Protein AF-A0A2E8IWD9-F1 (afdb_monomer_lite)

p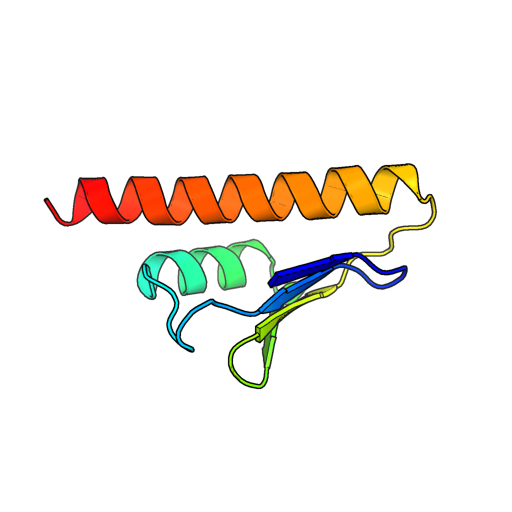LDDT: mean 81.93, std 6.93, range [53.88, 89.19]

Structure (mmCIF, N/CA/C/O backbone):
data_AF-A0A2E8IWD9-F1
#
_entry.id   AF-A0A2E8IWD9-F1
#
loop_
_atom_site.group_PDB
_atom_site.id
_atom_site.type_symbol
_atom_site.label_atom_id
_atom_site.label_alt_id
_atom_site.label_comp_id
_atom_site.label_asym_id
_atom_site.label_entity_id
_atom_site.label_seq_id
_atom_site.pdbx_PDB_ins_code
_atom_site.Cartn_x
_atom_site.Cartn_y
_atom_site.Cartn_z
_atom_site.occupancy
_atom_site.B_iso_or_equiv
_atom_site.auth_seq_id
_atom_site.auth_comp_id
_atom_site.auth_asym_id
_atom_site.auth_atom_id
_atom_site.pdbx_PDB_model_num
ATOM 1 N N . LYS A 1 1 ? 7.994 -1.513 5.694 1.00 77.56 1 LYS A N 1
ATOM 2 C CA . LYS A 1 1 ? 8.962 -1.549 4.564 1.00 77.56 1 LYS A CA 1
ATOM 3 C C . LYS A 1 1 ? 8.187 -1.547 3.251 1.00 77.56 1 LYS A C 1
ATOM 5 O O . LYS A 1 1 ? 7.192 -2.250 3.175 1.00 77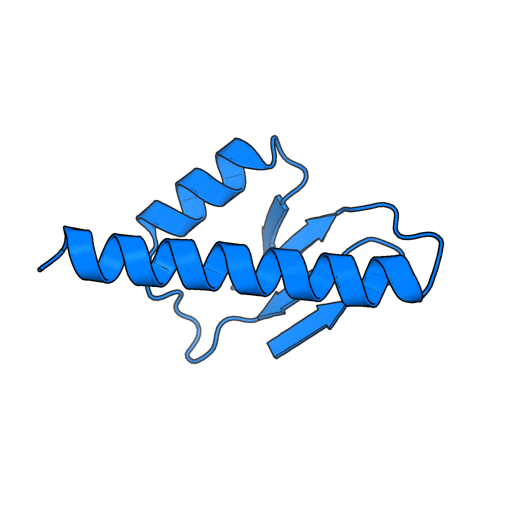.56 1 LYS A O 1
ATOM 10 N N . LEU A 1 2 ? 8.610 -0.770 2.255 1.00 80.31 2 LEU A N 1
ATOM 11 C CA . LEU A 1 2 ? 7.979 -0.690 0.932 1.00 80.31 2 LEU A CA 1
ATOM 12 C C . LEU A 1 2 ? 9.007 -1.101 -0.125 1.00 80.31 2 LEU A C 1
ATOM 14 O O . LEU A 1 2 ? 10.121 -0.587 -0.114 1.00 80.31 2 LEU A O 1
ATOM 18 N N . ASP A 1 3 ? 8.626 -2.016 -1.007 1.00 82.62 3 ASP A N 1
ATOM 19 C CA . ASP A 1 3 ? 9.432 -2.488 -2.131 1.00 82.62 3 ASP A CA 1
ATOM 20 C C . ASP A 1 3 ? 8.650 -2.285 -3.432 1.00 82.62 3 ASP A C 1
ATOM 22 O O . ASP A 1 3 ? 7.489 -2.683 -3.516 1.00 82.62 3 ASP A O 1
ATOM 26 N N . GLY A 1 4 ? 9.244 -1.619 -4.424 1.00 81.00 4 GLY A N 1
ATOM 27 C CA . GLY A 1 4 ? 8.606 -1.318 -5.707 1.00 81.00 4 GLY A CA 1
ATOM 28 C C . GLY A 1 4 ? 9.344 -1.981 -6.866 1.00 81.00 4 GLY A C 1
ATOM 29 O O . GLY A 1 4 ? 10.447 -1.570 -7.220 1.00 81.00 4 GLY A O 1
ATOM 30 N N . GLY A 1 5 ? 8.725 -2.981 -7.491 1.00 77.94 5 GLY A N 1
ATOM 31 C CA . GLY A 1 5 ? 9.297 -3.785 -8.568 1.00 77.94 5 GLY A CA 1
ATOM 32 C C . GLY A 1 5 ? 8.551 -3.669 -9.907 1.00 77.94 5 GLY A C 1
ATOM 33 O O . GLY A 1 5 ? 7.522 -3.012 -10.014 1.00 77.94 5 GLY A O 1
ATOM 34 N N . PRO A 1 6 ? 9.038 -4.333 -10.972 1.00 77.56 6 PRO A N 1
ATOM 35 C CA . PRO A 1 6 ? 8.410 -4.309 -12.302 1.00 77.56 6 PRO A CA 1
ATOM 36 C C . PRO A 1 6 ? 6.945 -4.766 -12.332 1.00 77.56 6 PRO A C 1
ATOM 38 O O . PRO A 1 6 ? 6.197 -4.358 -13.212 1.00 77.56 6 PRO A O 1
ATOM 41 N N . ARG A 1 7 ? 6.545 -5.612 -11.375 1.00 81.31 7 ARG A N 1
ATOM 42 C CA . ARG A 1 7 ? 5.197 -6.194 -11.281 1.00 81.31 7 ARG A CA 1
ATOM 43 C C . ARG A 1 7 ? 4.314 -5.513 -10.224 1.00 81.31 7 ARG A C 1
ATOM 45 O O . ARG A 1 7 ? 3.277 -6.066 -9.859 1.00 81.31 7 ARG A O 1
ATOM 52 N N . GLY A 1 8 ? 4.733 -4.353 -9.714 1.00 85.75 8 GLY A N 1
ATOM 53 C CA . GLY A 1 8 ? 4.006 -3.551 -8.729 1.00 85.75 8 GLY A CA 1
ATOM 54 C C . GLY A 1 8 ? 4.784 -3.366 -7.427 1.00 85.75 8 GLY A C 1
ATOM 55 O O . GLY A 1 8 ? 6.011 -3.405 -7.434 1.00 85.75 8 GLY A O 1
ATOM 56 N N . ALA A 1 9 ? 4.092 -3.161 -6.306 1.00 88.50 9 ALA A N 1
ATOM 57 C CA . ALA A 1 9 ? 4.721 -2.901 -5.010 1.00 88.50 9 ALA A CA 1
ATOM 58 C C . ALA A 1 9 ? 4.283 -3.879 -3.925 1.00 88.50 9 ALA A C 1
ATOM 60 O O . ALA A 1 9 ? 3.155 -4.362 -3.910 1.00 88.50 9 ALA A O 1
ATOM 61 N N . THR A 1 10 ? 5.186 -4.135 -2.986 1.00 87.31 10 THR A N 1
ATOM 62 C CA . THR A 1 10 ? 4.915 -4.900 -1.774 1.00 87.31 10 THR A CA 1
ATOM 63 C C . THR A 1 10 ? 5.180 -4.036 -0.554 1.00 87.31 10 THR A C 1
ATOM 65 O O . THR A 1 10 ? 6.252 -3.450 -0.408 1.00 87.31 10 THR A O 1
ATOM 68 N N . ILE A 1 11 ? 4.207 -3.977 0.346 1.00 86.25 11 ILE A N 1
ATOM 69 C CA . ILE A 1 11 ? 4.288 -3.242 1.601 1.00 86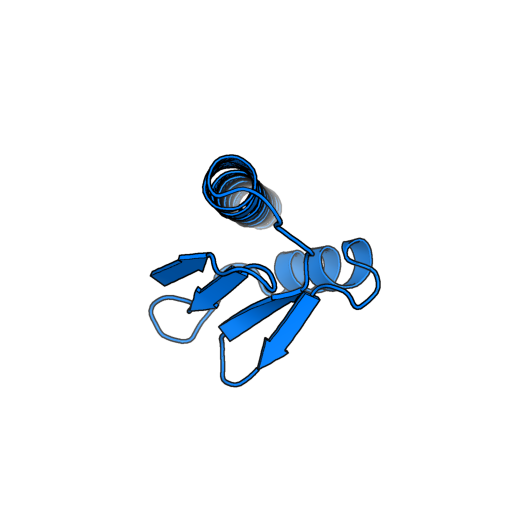.25 11 ILE A CA 1
ATOM 70 C C . ILE A 1 11 ? 4.254 -4.244 2.733 1.00 86.25 11 ILE A C 1
ATOM 72 O O . ILE A 1 11 ? 3.290 -4.976 2.910 1.00 86.25 11 ILE A O 1
ATOM 76 N N . GLN A 1 12 ? 5.327 -4.269 3.505 1.00 85.62 12 GLN A N 1
ATOM 77 C CA . GLN A 1 12 ? 5.407 -4.999 4.754 1.00 85.62 12 GLN A CA 1
ATOM 78 C C . GLN A 1 12 ? 5.053 -4.060 5.900 1.00 85.62 12 GLN A C 1
ATOM 80 O O . GLN A 1 12 ? 5.723 -3.036 6.095 1.00 85.62 12 GLN A O 1
ATOM 85 N N . PHE A 1 13 ? 4.014 -4.422 6.646 1.00 83.00 13 PHE A N 1
ATOM 86 C CA . PHE A 1 13 ? 3.577 -3.682 7.821 1.00 83.00 13 PHE A CA 1
ATOM 87 C C . PHE A 1 13 ? 4.614 -3.790 8.945 1.00 83.00 13 PHE A C 1
ATOM 89 O O . PHE A 1 13 ? 5.317 -4.795 9.072 1.00 83.00 13 PHE A O 1
ATOM 96 N N . HIS A 1 14 ? 4.769 -2.715 9.712 1.00 72.38 14 HIS A N 1
ATOM 97 C CA . HIS A 1 14 ? 5.665 -2.676 10.865 1.00 72.38 14 HIS A CA 1
ATOM 98 C C . HIS A 1 14 ? 4.914 -3.240 12.085 1.00 72.38 14 HIS A C 1
ATOM 100 O O . HIS A 1 14 ? 3.718 -3.006 12.199 1.00 72.38 14 HIS A O 1
ATOM 106 N N . ASN A 1 15 ? 5.574 -4.016 12.956 1.00 65.94 15 ASN A N 1
ATOM 107 C CA . ASN A 1 15 ? 4.937 -4.756 14.068 1.00 65.94 15 ASN A CA 1
ATOM 108 C C . ASN A 1 15 ? 3.871 -5.794 13.667 1.00 65.94 15 ASN A C 1
ATOM 110 O O . ASN A 1 15 ? 2.977 -6.093 14.455 1.00 65.94 15 ASN A O 1
ATOM 114 N N . GLU A 1 16 ? 3.934 -6.325 12.439 1.00 64.31 16 GLU A N 1
ATOM 115 C CA . GLU A 1 16 ? 3.006 -7.351 11.917 1.00 64.31 16 GLU A CA 1
ATOM 116 C C . GLU A 1 16 ? 1.520 -6.949 11.926 1.00 64.31 16 GLU A C 1
ATOM 118 O O . GLU A 1 16 ? 0.664 -7.750 11.552 1.00 64.31 16 GLU A O 1
ATOM 123 N N . LYS A 1 17 ? 1.209 -5.700 12.287 1.00 66.12 17 LYS A N 1
ATOM 124 C CA . LYS A 1 17 ? -0.140 -5.154 12.375 1.00 66.12 17 LYS A CA 1
ATOM 125 C C . LYS A 1 17 ? -0.250 -3.906 11.521 1.00 66.12 17 LYS A C 1
ATOM 127 O O . LYS A 1 17 ? 0.650 -3.074 11.468 1.00 66.12 17 LYS A O 1
ATOM 132 N N . PHE A 1 18 ? -1.385 -3.784 10.853 1.00 72.38 18 PHE A N 1
ATOM 133 C CA . PHE A 1 18 ? -1.780 -2.549 10.204 1.00 72.38 18 PHE A CA 1
ATOM 134 C C . PHE A 1 18 ? -2.716 -1.795 11.146 1.00 72.38 18 PHE A C 1
ATOM 136 O O . PHE A 1 18 ? -3.677 -2.376 11.646 1.00 72.38 18 PHE A O 1
ATOM 143 N N . GLU A 1 19 ? -2.420 -0.522 11.404 1.00 72.56 19 GLU A N 1
ATOM 144 C CA . GLU A 1 19 ? -3.125 0.287 12.410 1.00 72.56 19 GLU A CA 1
ATOM 145 C C . GLU A 1 19 ? -4.610 0.515 12.077 1.00 72.56 19 GLU A C 1
ATOM 147 O O . GLU A 1 19 ? -5.394 0.797 12.975 1.00 72.56 19 GLU A O 1
ATOM 152 N N . SER A 1 20 ? -5.021 0.341 10.814 1.00 77.88 20 SER A N 1
ATOM 153 C CA . SER A 1 20 ? -6.408 0.528 10.366 1.00 77.88 20 SER A CA 1
ATOM 154 C C . SER A 1 20 ? -6.933 -0.679 9.568 1.00 77.88 20 SER A C 1
ATOM 156 O O . SER A 1 20 ? -6.876 -0.691 8.336 1.00 77.88 20 SER A O 1
ATOM 158 N N . PRO A 1 21 ? -7.457 -1.728 10.224 1.00 78.44 21 PRO A N 1
ATOM 159 C CA . PRO A 1 21 ? -8.003 -2.889 9.521 1.00 78.44 21 PRO A CA 1
ATOM 160 C C . PRO A 1 21 ? -9.183 -2.531 8.601 1.00 78.44 21 PRO A C 1
ATOM 162 O O . PRO A 1 21 ? -9.247 -3.059 7.493 1.00 78.44 21 PRO A O 1
ATOM 165 N N . GLY A 1 22 ? -10.062 -1.599 8.995 1.00 82.31 22 GLY A N 1
ATOM 166 C CA . GLY A 1 22 ? -11.183 -1.144 8.160 1.00 82.31 22 GLY A CA 1
ATOM 167 C C . GLY A 1 22 ? -10.717 -0.420 6.896 1.00 82.31 22 GLY A C 1
ATOM 168 O O . GLY A 1 22 ? -11.137 -0.742 5.784 1.00 82.31 22 GLY A O 1
ATOM 169 N N . GLY A 1 23 ? -9.751 0.483 7.051 1.00 83.38 23 GLY A N 1
ATOM 170 C CA . GLY A 1 23 ? -9.125 1.182 5.939 1.00 83.38 23 GLY A CA 1
ATOM 171 C C . GLY A 1 23 ? -8.413 0.260 4.944 1.00 83.38 23 GLY A C 1
ATOM 172 O O . GLY A 1 23 ? -8.433 0.503 3.736 1.00 83.38 23 GLY A O 1
ATOM 173 N N . LEU A 1 24 ? -7.814 -0.828 5.432 1.00 82.31 24 LEU A N 1
ATOM 174 C CA . LEU A 1 24 ? -7.176 -1.826 4.576 1.00 82.31 24 LEU A CA 1
ATOM 175 C C . LEU A 1 24 ? -8.189 -2.602 3.731 1.00 82.31 24 LEU A C 1
ATOM 177 O O . LEU A 1 24 ? -7.916 -2.864 2.562 1.00 82.31 24 LEU A O 1
ATOM 181 N N . VAL A 1 25 ? -9.346 -2.953 4.300 1.00 85.12 25 VAL A N 1
ATOM 182 C CA . VAL A 1 25 ? -10.432 -3.618 3.562 1.00 85.12 25 VAL A CA 1
ATOM 183 C C . VAL A 1 25 ? -10.945 -2.706 2.451 1.00 85.12 25 VAL A C 1
ATOM 185 O O . VAL A 1 25 ? -10.949 -3.121 1.295 1.00 85.12 25 VAL A O 1
ATOM 188 N N . ALA A 1 26 ? -11.246 -1.443 2.768 1.00 85.31 26 ALA A N 1
ATOM 189 C CA . ALA A 1 26 ? -11.682 -0.464 1.772 1.00 85.31 26 ALA A CA 1
ATOM 190 C C . ALA A 1 26 ? -10.645 -0.278 0.649 1.00 85.31 26 ALA A C 1
ATOM 192 O O . ALA A 1 26 ? -10.998 -0.202 -0.527 1.00 85.31 26 ALA A O 1
ATOM 193 N N . PHE A 1 27 ? -9.351 -0.266 0.989 1.00 85.06 27 PHE A N 1
ATOM 194 C CA . PHE A 1 27 ? -8.281 -0.207 -0.006 1.00 85.06 27 PHE A CA 1
ATOM 195 C C . PHE A 1 27 ? -8.255 -1.443 -0.917 1.00 85.06 27 PHE A C 1
ATOM 197 O O . PHE A 1 27 ? -8.073 -1.321 -2.126 1.00 85.06 27 PHE A O 1
ATOM 204 N N . LEU A 1 28 ? -8.426 -2.647 -0.366 1.00 86.19 28 LEU A N 1
ATOM 205 C CA . LEU A 1 28 ? -8.465 -3.877 -1.162 1.00 86.19 28 LEU A CA 1
ATOM 206 C C . LEU A 1 28 ? -9.668 -3.911 -2.114 1.00 86.19 28 LEU A C 1
ATOM 208 O O . LEU A 1 28 ? -9.514 -4.337 -3.262 1.00 86.19 28 LEU A O 1
ATOM 212 N N . GLU A 1 29 ? -10.832 -3.450 -1.652 1.00 86.50 29 GLU A N 1
ATOM 213 C CA . GLU A 1 29 ? -12.047 -3.334 -2.464 1.00 86.50 29 GLU A CA 1
ATOM 214 C C . GLU A 1 29 ? -11.865 -2.330 -3.610 1.00 86.50 29 GLU A C 1
ATOM 216 O O . GLU A 1 29 ? -12.165 -2.649 -4.764 1.00 86.50 29 GLU A O 1
ATOM 221 N N . ASP A 1 30 ? -11.292 -1.158 -3.323 1.00 85.94 30 ASP A N 1
ATOM 222 C CA . ASP A 1 30 ? -11.021 -0.116 -4.319 1.00 85.94 30 ASP A CA 1
ATOM 223 C C . ASP A 1 30 ? -10.060 -0.595 -5.417 1.00 85.94 30 ASP A C 1
ATOM 225 O O . ASP A 1 30 ? -10.265 -0.349 -6.607 1.00 85.94 30 ASP A O 1
ATOM 229 N N . GLN A 1 31 ? -9.046 -1.380 -5.043 1.00 83.12 31 GLN A N 1
ATOM 230 C CA . GLN A 1 31 ? -8.093 -1.929 -6.003 1.00 83.12 31 GLN A CA 1
ATOM 231 C C . GLN A 1 31 ? -8.657 -3.098 -6.834 1.00 83.12 31 GLN A C 1
ATOM 233 O O . GLN A 1 31 ? -7.926 -3.633 -7.667 1.00 83.12 31 GLN A O 1
ATOM 238 N N . ARG A 1 32 ? -9.925 -3.510 -6.656 1.00 82.62 32 ARG A N 1
ATOM 239 C CA . ARG A 1 32 ? -10.638 -4.509 -7.488 1.00 82.62 32 ARG A CA 1
ATOM 240 C C . ARG A 1 32 ? -9.835 -5.791 -7.771 1.00 82.62 32 ARG A C 1
ATOM 242 O O . ARG A 1 32 ? -9.805 -6.293 -8.894 1.00 82.62 32 ARG A O 1
ATOM 249 N N . GLY A 1 33 ? -9.134 -6.307 -6.761 1.00 82.12 33 GLY A N 1
ATOM 250 C CA . GLY A 1 33 ? -8.306 -7.518 -6.875 1.00 82.12 33 GLY A CA 1
ATOM 251 C C . GLY A 1 33 ? -6.888 -7.307 -7.426 1.00 82.12 33 GLY A C 1
ATOM 252 O O . GLY A 1 33 ? -6.115 -8.264 -7.521 1.00 82.12 33 GLY A O 1
ATOM 253 N N . LEU A 1 34 ? -6.495 -6.068 -7.739 1.00 86.31 34 LEU A N 1
ATOM 254 C CA . LEU A 1 34 ? -5.104 -5.710 -8.039 1.00 86.31 34 LEU A CA 1
ATOM 255 C C . LEU A 1 34 ? -4.237 -5.685 -6.775 1.00 86.31 34 LEU A C 1
ATOM 257 O O . LEU A 1 34 ? -3.024 -5.872 -6.863 1.00 86.31 34 LEU A O 1
ATOM 261 N N . ALA A 1 35 ? -4.839 -5.500 -5.600 1.00 89.19 35 ALA A N 1
ATOM 262 C CA . ALA A 1 35 ? -4.170 -5.598 -4.310 1.00 89.19 35 ALA A CA 1
ATOM 263 C C . ALA A 1 35 ? -4.622 -6.849 -3.549 1.00 89.19 35 ALA A C 1
ATOM 265 O O . ALA A 1 35 ? -5.785 -7.240 -3.601 1.00 89.19 35 ALA A O 1
ATOM 266 N N . LYS A 1 36 ? -3.690 -7.488 -2.839 1.00 88.31 36 LYS A N 1
ATOM 267 C CA . LYS A 1 36 ? -3.954 -8.662 -2.002 1.00 88.31 36 LYS A CA 1
ATOM 268 C C . LYS A 1 36 ? -3.063 -8.673 -0.769 1.00 88.31 36 LYS A C 1
ATOM 270 O O . LYS A 1 36 ? -1.909 -8.257 -0.845 1.00 88.31 36 LYS A O 1
ATOM 275 N N . ILE A 1 37 ? -3.554 -9.216 0.338 1.00 86.38 37 ILE A N 1
ATOM 276 C CA . ILE A 1 37 ? -2.723 -9.475 1.519 1.00 86.38 37 ILE A CA 1
ATOM 277 C C . ILE A 1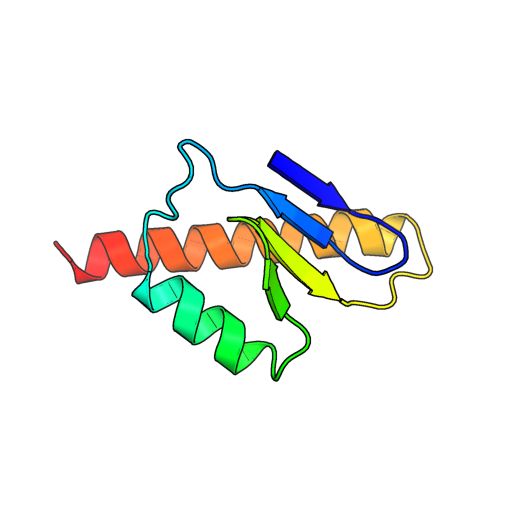 37 ? -2.119 -10.875 1.405 1.00 86.38 37 ILE A C 1
ATOM 279 O O . ILE A 1 37 ? -2.807 -11.836 1.067 1.00 86.38 37 ILE A O 1
ATOM 283 N N . LYS A 1 38 ? -0.820 -10.991 1.667 1.00 86.56 38 LYS A N 1
ATOM 284 C CA . LYS A 1 38 ? -0.092 -12.255 1.752 1.00 86.56 38 LYS A CA 1
ATOM 285 C C . LYS A 1 38 ? 0.963 -12.152 2.853 1.00 86.56 38 LYS A C 1
ATOM 287 O O . LYS A 1 38 ? 1.787 -11.246 2.795 1.00 86.56 38 LYS A O 1
ATOM 292 N N . ASP A 1 39 ? 0.950 -13.068 3.821 1.00 81.62 39 ASP A N 1
ATOM 293 C CA . ASP A 1 39 ? 1.958 -13.155 4.896 1.00 81.62 39 ASP A CA 1
ATOM 294 C C . ASP A 1 39 ? 2.206 -11.810 5.616 1.00 81.62 39 ASP A C 1
ATOM 296 O O . ASP A 1 39 ? 3.340 -11.339 5.715 1.00 81.62 39 ASP A O 1
ATOM 300 N N . ASN A 1 40 ? 1.126 -11.136 6.033 1.00 79.06 40 ASN A N 1
ATOM 301 C CA . ASN A 1 40 ? 1.133 -9.801 6.660 1.00 79.06 40 ASN A CA 1
ATOM 302 C C . ASN A 1 40 ? 1.812 -8.711 5.806 1.00 79.06 40 ASN A C 1
ATOM 304 O O . ASN A 1 40 ? 2.336 -7.713 6.310 1.00 79.06 40 ASN A O 1
ATOM 308 N N . LYS A 1 41 ? 1.793 -8.891 4.483 1.00 86.00 41 LYS A N 1
ATOM 309 C CA . LYS A 1 41 ? 2.251 -7.916 3.496 1.00 86.00 41 LYS A CA 1
ATOM 310 C C . LYS A 1 41 ? 1.129 -7.622 2.517 1.00 86.00 41 LYS A C 1
ATOM 312 O O . LYS A 1 41 ? 0.431 -8.525 2.065 1.00 86.00 41 LYS A O 1
ATOM 317 N N . LEU A 1 42 ? 0.987 -6.363 2.144 1.00 86.81 42 LEU A N 1
ATOM 318 C CA . LEU A 1 42 ? 0.110 -5.938 1.068 1.00 86.81 42 LEU A CA 1
ATOM 319 C C . LEU A 1 42 ? 0.885 -5.996 -0.249 1.00 86.81 42 LEU A C 1
ATOM 321 O O . LEU A 1 42 ? 1.862 -5.277 -0.439 1.00 86.81 42 LEU A O 1
ATOM 325 N N . VAL A 1 43 ? 0.459 -6.873 -1.150 1.00 88.44 43 VAL A N 1
ATOM 326 C CA . VAL A 1 43 ? 1.018 -7.031 -2.491 1.00 88.44 43 VAL A CA 1
ATOM 327 C C . VAL A 1 43 ? 0.077 -6.370 -3.483 1.00 88.44 43 VAL A C 1
ATOM 329 O O . VAL A 1 43 ? -1.066 -6.793 -3.637 1.00 88.44 43 VAL A O 1
ATOM 332 N N . ILE A 1 44 ? 0.575 -5.370 -4.193 1.00 88.50 44 ILE A N 1
ATOM 333 C CA . ILE A 1 44 ? -0.158 -4.627 -5.211 1.00 88.50 44 ILE A CA 1
ATOM 334 C C . ILE A 1 44 ? 0.463 -4.942 -6.559 1.00 88.50 44 ILE A C 1
ATOM 336 O O . ILE A 1 44 ? 1.652 -4.718 -6.777 1.00 88.50 44 ILE A O 1
ATOM 340 N N . ARG A 1 45 ? -0.353 -5.469 -7.465 1.00 87.88 45 ARG A N 1
ATOM 341 C CA . ARG A 1 45 ? 0.024 -5.796 -8.835 1.00 87.88 45 ARG A CA 1
ATOM 342 C C . ARG A 1 45 ? -0.282 -4.612 -9.737 1.00 87.88 45 ARG A C 1
ATOM 344 O O . ARG A 1 45 ? -1.438 -4.237 -9.906 1.00 87.88 45 ARG A O 1
ATOM 351 N N . ARG A 1 46 ? 0.762 -4.038 -10.327 1.00 83.88 46 ARG A N 1
ATOM 352 C CA . ARG A 1 46 ? 0.665 -3.011 -11.371 1.00 83.88 46 ARG A CA 1
ATOM 353 C C . ARG A 1 46 ? 1.774 -3.238 -12.392 1.00 83.88 46 ARG A C 1
ATOM 355 O O . ARG A 1 46 ? 2.879 -3.628 -12.024 1.00 83.88 46 ARG A O 1
ATOM 362 N N . ASP A 1 47 ? 1.489 -2.971 -13.660 1.00 82.19 47 ASP A N 1
ATOM 363 C CA . ASP A 1 47 ? 2.482 -3.029 -14.732 1.00 82.19 47 ASP A CA 1
ATOM 364 C C . ASP A 1 47 ? 3.294 -1.731 -14.778 1.00 82.19 47 ASP A C 1
ATOM 366 O O . ASP A 1 47 ? 2.927 -0.755 -15.436 1.00 82.19 47 ASP A O 1
ATOM 370 N N . TRP A 1 48 ? 4.419 -1.703 -14.060 1.00 84.69 48 TRP A N 1
ATOM 371 C CA . TRP A 1 48 ? 5.339 -0.566 -14.071 1.00 84.69 48 TRP A CA 1
ATOM 372 C C . TRP A 1 48 ? 6.485 -0.804 -15.046 1.00 84.69 48 TRP A C 1
ATOM 374 O O . TRP A 1 48 ? 7.505 -1.418 -14.716 1.00 84.69 48 TRP A O 1
ATOM 384 N N . ARG A 1 49 ? 6.323 -0.276 -16.263 1.00 80.81 49 ARG A N 1
ATOM 385 C CA . ARG A 1 49 ? 7.306 -0.421 -17.345 1.00 80.81 49 ARG A CA 1
ATOM 386 C C . ARG A 1 49 ? 8.546 0.445 -17.135 1.00 80.81 49 ARG A C 1
ATOM 388 O O . ARG A 1 49 ? 9.650 -0.011 -17.414 1.00 80.81 49 ARG A O 1
ATOM 395 N N . ARG A 1 50 ? 8.394 1.677 -16.632 1.00 86.19 50 ARG A N 1
ATOM 396 C CA . ARG A 1 50 ? 9.521 2.598 -16.412 1.00 86.19 50 ARG A CA 1
ATOM 397 C C . ARG A 1 50 ? 9.890 2.677 -14.939 1.00 86.19 50 ARG A C 1
ATOM 399 O O . ARG A 1 50 ? 9.033 2.602 -14.063 1.00 86.19 50 ARG A O 1
ATOM 406 N N . THR A 1 51 ? 11.167 2.908 -14.651 1.00 82.75 51 THR A N 1
ATOM 407 C CA . THR A 1 51 ? 11.652 3.123 -13.276 1.00 82.75 51 THR A CA 1
ATOM 408 C C . THR A 1 51 ? 10.959 4.307 -12.598 1.00 82.75 51 THR A C 1
ATOM 410 O O . THR A 1 51 ? 10.617 4.224 -11.421 1.00 82.75 51 THR A O 1
ATOM 413 N N . SER A 1 52 ? 10.659 5.371 -13.347 1.00 85.94 52 SER A N 1
ATOM 414 C CA . SER A 1 52 ? 9.885 6.512 -12.849 1.00 85.94 52 SER A CA 1
ATOM 415 C C . SER A 1 52 ? 8.485 6.120 -12.369 1.00 85.94 52 SER A C 1
ATOM 417 O O . SER A 1 52 ? 8.026 6.648 -11.359 1.00 85.94 52 SER A O 1
ATOM 419 N N . ASP A 1 53 ? 7.823 5.182 -13.054 1.00 86.31 53 ASP A N 1
ATOM 420 C CA . ASP A 1 53 ? 6.482 4.713 -12.683 1.00 86.31 53 ASP A CA 1
ATOM 421 C C . ASP A 1 53 ? 6.527 3.883 -11.404 1.00 86.31 53 ASP A C 1
ATOM 423 O O . ASP A 1 53 ? 5.623 3.984 -10.581 1.00 86.31 53 ASP A O 1
ATOM 427 N N . LYS A 1 54 ? 7.613 3.127 -11.193 1.00 83.19 54 LYS A N 1
ATOM 428 C CA . LYS A 1 54 ? 7.818 2.361 -9.958 1.00 83.19 54 LYS A CA 1
ATOM 429 C C . LYS A 1 54 ? 7.914 3.272 -8.746 1.00 83.19 54 LYS A C 1
ATOM 431 O O . LYS A 1 54 ? 7.214 3.062 -7.762 1.00 83.19 54 LYS A O 1
ATOM 436 N N . ILE A 1 55 ? 8.758 4.302 -8.833 1.00 84.94 55 ILE A N 1
ATOM 437 C CA . ILE A 1 55 ? 8.983 5.246 -7.732 1.00 84.94 55 ILE A CA 1
ATOM 438 C C . ILE A 1 55 ? 7.702 6.032 -7.448 1.00 84.94 55 ILE A C 1
ATOM 440 O O . ILE A 1 55 ? 7.246 6.076 -6.306 1.00 84.94 55 ILE A O 1
ATOM 444 N N . LYS A 1 56 ? 7.085 6.605 -8.490 1.00 86.94 56 LYS A N 1
ATOM 445 C CA . LYS A 1 56 ? 5.837 7.365 -8.350 1.00 86.94 56 LYS A CA 1
ATOM 446 C C . LYS A 1 56 ? 4.708 6.488 -7.821 1.00 86.94 56 LYS A C 1
ATOM 448 O O . LYS A 1 56 ? 4.037 6.876 -6.876 1.00 86.94 56 LYS A O 1
ATOM 453 N N . GLY A 1 57 ? 4.533 5.296 -8.384 1.00 86.12 57 GLY A N 1
ATOM 454 C CA . GLY A 1 57 ? 3.484 4.365 -7.991 1.00 86.12 57 GLY A CA 1
ATOM 455 C C . GLY A 1 57 ? 3.630 3.896 -6.547 1.00 86.12 57 GLY A C 1
ATOM 456 O O . GLY A 1 57 ? 2.664 3.962 -5.792 1.00 86.12 57 GLY A O 1
ATOM 457 N N . ALA A 1 58 ? 4.833 3.491 -6.136 1.00 84.75 58 ALA A N 1
ATOM 458 C CA . ALA A 1 58 ? 5.110 3.095 -4.758 1.00 84.75 58 ALA A CA 1
ATOM 459 C C . ALA A 1 58 ? 4.850 4.250 -3.773 1.00 84.75 58 ALA A C 1
ATOM 461 O O . ALA A 1 58 ? 4.237 4.040 -2.726 1.00 84.75 58 ALA A O 1
ATOM 462 N N . PHE A 1 59 ? 5.249 5.475 -4.131 1.00 86.12 59 PHE A N 1
ATOM 463 C CA . PHE A 1 59 ? 5.006 6.662 -3.312 1.00 86.12 59 PHE A CA 1
ATOM 464 C C . PHE A 1 59 ? 3.515 7.013 -3.203 1.00 86.12 59 PHE A C 1
ATOM 466 O O . PHE A 1 59 ? 3.032 7.288 -2.107 1.00 86.12 59 PHE A O 1
ATOM 473 N N . THR A 1 60 ? 2.770 6.960 -4.311 1.00 87.88 60 THR A N 1
ATOM 474 C CA . THR A 1 60 ? 1.317 7.186 -4.320 1.00 87.88 60 THR A CA 1
ATOM 475 C C . THR A 1 60 ? 0.605 6.203 -3.399 1.00 87.88 60 THR A C 1
ATOM 477 O O . THR A 1 60 ? -0.154 6.635 -2.539 1.00 87.88 60 THR A O 1
ATOM 480 N N . ILE A 1 61 ? 0.926 4.910 -3.502 1.00 85.75 61 ILE A N 1
ATOM 481 C CA . ILE A 1 61 ? 0.343 3.872 -2.644 1.00 85.75 61 ILE A CA 1
ATOM 482 C C . ILE A 1 61 ? 0.635 4.163 -1.166 1.00 85.75 61 ILE A C 1
ATOM 484 O O . ILE A 1 61 ? -0.262 4.099 -0.329 1.00 85.75 61 ILE A O 1
ATOM 488 N N . ALA A 1 62 ? 1.885 4.490 -0.826 1.00 84.44 62 ALA A N 1
ATOM 489 C CA . ALA A 1 62 ? 2.252 4.800 0.553 1.00 84.44 62 ALA A CA 1
ATOM 490 C C . ALA A 1 62 ? 1.483 6.017 1.091 1.00 84.44 62 ALA A C 1
ATOM 492 O O . ALA A 1 62 ? 1.014 5.993 2.228 1.00 84.44 62 ALA A O 1
ATOM 493 N N . LYS A 1 63 ? 1.314 7.057 0.265 1.00 88.38 63 LYS A N 1
ATOM 494 C CA . LYS A 1 63 ? 0.542 8.255 0.610 1.00 88.38 63 LYS A CA 1
ATOM 495 C C . LYS A 1 63 ? -0.940 7.939 0.823 1.00 88.38 63 LYS A C 1
ATOM 497 O O . LYS A 1 63 ? -1.520 8.437 1.783 1.00 88.38 63 LYS A O 1
ATOM 502 N N . GLU A 1 64 ? -1.544 7.123 -0.038 1.00 86.19 64 GLU A N 1
ATOM 503 C CA . GLU A 1 64 ? -2.941 6.693 0.106 1.00 86.19 64 GLU A CA 1
ATOM 504 C C . GLU A 1 64 ? -3.147 5.898 1.396 1.00 86.19 64 GLU A C 1
ATOM 506 O O . GLU A 1 64 ? -4.040 6.219 2.175 1.00 86.19 64 GLU A O 1
ATOM 511 N N . LEU A 1 65 ? -2.274 4.931 1.686 1.00 83.75 65 LEU A N 1
ATOM 512 C CA . LEU A 1 65 ? -2.352 4.154 2.926 1.00 83.75 65 LEU A CA 1
ATOM 513 C C . LEU A 1 65 ? -2.161 5.029 4.168 1.00 83.75 65 LEU A C 1
ATOM 515 O O . LEU A 1 65 ? -2.886 4.865 5.145 1.00 83.75 65 LEU A O 1
ATOM 519 N N . ALA A 1 66 ? -1.236 5.991 4.128 1.00 85.38 66 ALA A N 1
ATOM 520 C CA . ALA A 1 66 ? -1.061 6.950 5.215 1.00 85.38 66 ALA A CA 1
ATOM 521 C C . ALA A 1 66 ? -2.313 7.820 5.417 1.00 85.38 66 ALA A C 1
ATOM 523 O O . ALA A 1 66 ? -2.713 8.068 6.553 1.00 85.38 66 ALA A O 1
ATOM 524 N N . ALA A 1 67 ? -2.960 8.253 4.331 1.00 88.25 67 ALA A N 1
ATOM 525 C CA . ALA A 1 67 ? -4.200 9.021 4.398 1.00 8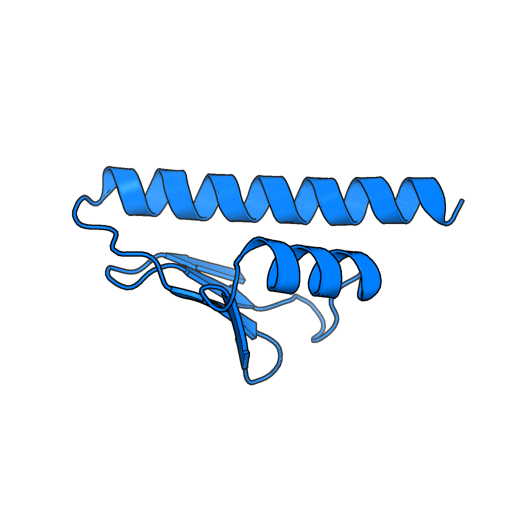8.25 67 ALA A CA 1
ATOM 526 C C . ALA A 1 67 ? -5.360 8.197 4.974 1.00 88.25 67 ALA A C 1
ATOM 528 O O . ALA A 1 67 ? -6.130 8.716 5.778 1.00 88.25 67 ALA A O 1
ATOM 529 N N . ILE A 1 68 ? -5.460 6.917 4.607 1.00 85.75 68 ILE A N 1
ATOM 530 C CA . ILE A 1 68 ? -6.443 5.977 5.153 1.00 85.75 68 ILE A CA 1
ATOM 531 C C . ILE A 1 68 ? -6.255 5.820 6.664 1.00 85.75 68 ILE A C 1
ATOM 533 O O . ILE A 1 68 ? -7.206 6.011 7.416 1.00 85.75 68 ILE A O 1
ATOM 537 N N . VAL A 1 69 ? -5.025 5.555 7.116 1.00 84.44 69 VAL A N 1
ATOM 538 C CA . VAL A 1 69 ? -4.711 5.437 8.548 1.00 84.44 69 VAL A CA 1
ATOM 539 C C . VAL A 1 69 ? -5.023 6.745 9.281 1.00 84.44 69 VAL A C 1
ATOM 541 O O . VAL A 1 69 ? -5.688 6.728 10.312 1.00 84.44 69 VAL A O 1
ATOM 544 N N . ALA A 1 70 ? -4.627 7.896 8.730 1.00 84.62 70 ALA A N 1
ATOM 545 C CA . ALA A 1 70 ? -4.917 9.200 9.329 1.00 84.62 70 ALA A CA 1
ATOM 546 C C . ALA A 1 70 ? -6.424 9.505 9.405 1.00 84.62 70 ALA A C 1
ATOM 548 O O . ALA A 1 70 ? -6.881 10.127 10.368 1.00 84.62 70 ALA A O 1
ATOM 549 N N . LYS A 1 71 ? -7.200 9.079 8.401 1.00 82.81 71 LYS A N 1
ATOM 550 C CA . LYS A 1 71 ? -8.659 9.215 8.386 1.00 82.81 71 LYS A CA 1
ATOM 551 C C . LYS A 1 71 ? -9.301 8.323 9.446 1.00 82.81 71 LYS A C 1
ATOM 553 O O . LYS A 1 71 ? -10.143 8.812 10.191 1.00 82.81 71 LYS A O 1
ATOM 558 N N . GLU A 1 72 ? -8.860 7.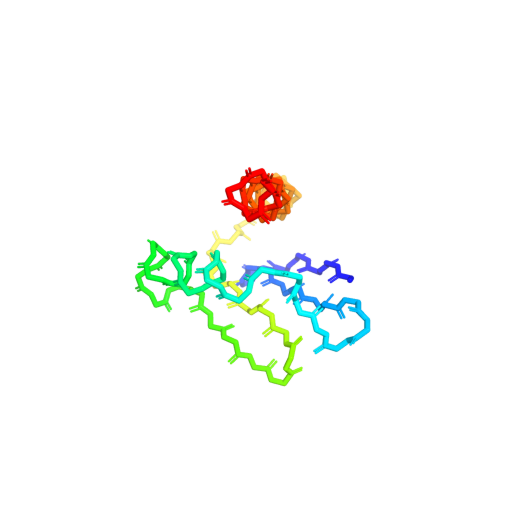075 9.563 1.00 78.38 72 GLU A N 1
ATOM 559 C CA . GLU A 1 72 ? -9.373 6.142 10.568 1.00 78.38 72 GLU A CA 1
ATOM 560 C C . GLU A 1 72 ? -9.074 6.619 11.993 1.00 78.38 72 GLU A C 1
ATOM 562 O O . GLU A 1 72 ? -9.969 6.653 12.832 1.00 78.38 72 GLU A O 1
ATOM 567 N N . ILE A 1 73 ? -7.845 7.081 12.258 1.00 76.31 73 ILE A N 1
ATOM 568 C CA . ILE A 1 73 ? -7.460 7.642 13.565 1.00 76.31 73 ILE A CA 1
ATOM 569 C C . ILE A 1 73 ? -8.359 8.827 13.939 1.00 76.31 73 ILE A C 1
ATOM 571 O O . ILE A 1 73 ? -8.692 8.992 15.109 1.00 76.31 73 ILE A O 1
ATOM 575 N N . LYS A 1 74 ? -8.758 9.656 12.964 1.00 71.56 74 LYS A N 1
ATOM 576 C CA . LYS A 1 74 ? -9.702 10.761 13.186 1.00 71.56 74 LYS A CA 1
ATOM 577 C C . LYS A 1 74 ? -11.139 10.299 13.403 1.00 71.56 74 LYS A C 1
ATOM 579 O O . LYS A 1 74 ? -11.858 10.974 14.122 1.00 71.56 74 LYS A O 1
ATOM 584 N N . GLN A 1 75 ? -11.564 9.222 12.750 1.00 65.56 75 GLN A N 1
ATOM 585 C CA . GLN A 1 75 ? -12.932 8.710 12.847 1.00 65.56 75 GLN A CA 1
ATOM 586 C C . GLN A 1 75 ? -13.156 7.893 14.130 1.00 65.56 75 GLN A C 1
ATOM 588 O O . GLN A 1 75 ? -14.285 7.773 14.590 1.00 65.56 75 GLN A O 1
ATOM 593 N N . ASN A 1 76 ? -12.080 7.361 14.714 1.00 60.97 76 ASN A N 1
ATOM 594 C CA . ASN A 1 76 ? -12.088 6.583 15.951 1.00 60.97 76 ASN A CA 1
ATOM 595 C C . ASN A 1 76 ? -11.730 7.420 17.203 1.00 60.97 76 ASN A C 1
ATOM 597 O O . ASN A 1 76 ? -11.349 6.853 18.228 1.00 60.97 76 ASN A O 1
ATOM 601 N N . ARG A 1 77 ? -11.791 8.755 17.103 1.00 53.88 77 ARG A N 1
ATOM 602 C CA . ARG A 1 77 ? -11.490 9.734 18.161 1.00 53.88 77 ARG A CA 1
ATOM 603 C C . ARG A 1 77 ? -12.720 10.569 18.480 1.00 53.88 77 ARG A C 1
ATOM 605 O O . ARG A 1 77 ? -12.873 10.901 19.673 1.00 53.88 77 ARG A O 1
#

Radius of gyration: 12.42 Å; chains: 1; bounding box: 25×24×36 Å

Foldseek 3Di:
DWDFDQFGIKAADDPLDQLDPPLVVVVCVVLVNQWDDDPSMIHGGDRDPDPVCRVVRSVVVVVSSVVSNVVVVVVVD

Sequence (77 aa):
KLDGGPRGATIQFHNEKFESPGGLVAFLEDQRGLAKIKDNKLVIRRDWRRTSDKIKGAFTIAKELAAIVAKEIKQNR

Secondary structure (DSSP, 8-state):
-EEEETTEEEEEPGGG--S-HHHHHHHHHHTTTSEEEETTEEEEE----SHHHHHHHHHHHHHHHHHHHHHHHHHT-